Protein AF-A0A7C4VLW8-F1 (afdb_monomer_lite)

Foldseek 3Di:
DFQKAKEFEQVLDPQPCQLQVQQCVLCVVVVDHGFKDWDWDQDPPVRDITIDIQGFRCPDQDSQHHSQDDGSSQVRDPRNRMAIHGLCDCPRPNVVCNVVVQWAAQPQADPDGRYTYHDDDDPVRSVVDDHSVVVGPPVRGDHPPPPD

Sequence (148 aa):
MARFGFVLNLDRCVGCHTCTLACRVWTYDKMEECWNTVLEFNSHEEKRVVWIPYVCTQLREPACGEASKPPPCVRNCPCNARIYGDLDSPTDPAGKLVAEGKAKPLPHETDKPKAYYFGKIPGDVEGQLPKPSEVLPRKYIPLMDVLL

Structure (mmCIF, N/CA/C/O backbone):
data_AF-A0A7C4VLW8-F1
#
_entry.id   AF-A0A7C4VLW8-F1
#
loop_
_atom_site.group_PDB
_atom_site.id
_atom_site.type_symbol
_atom_site.label_atom_id
_atom_site.label_alt_id
_atom_site.label_comp_id
_atom_site.label_asym_id
_atom_site.label_entity_id
_atom_site.label_seq_id
_atom_site.pdbx_PDB_ins_code
_atom_site.Cartn_x
_atom_site.Cartn_y
_atom_site.Cartn_z
_atom_site.occupancy
_atom_site.B_iso_or_equiv
_atom_site.auth_seq_id
_atom_site.auth_comp_id
_atom_site.auth_asym_id
_atom_site.auth_atom_id
_atom_site.pdbx_PDB_model_num
ATOM 1 N N . MET A 1 1 ? 0.357 12.839 -19.484 1.00 68.81 1 MET A N 1
ATOM 2 C CA . MET A 1 1 ? 1.344 11.789 -19.143 1.00 68.81 1 MET A CA 1
ATOM 3 C C . MET A 1 1 ? 0.707 10.880 -18.110 1.00 68.81 1 MET A C 1
ATOM 5 O O . MET A 1 1 ? 0.015 11.413 -17.254 1.00 68.81 1 MET A O 1
ATOM 9 N N . ALA A 1 2 ? 0.912 9.565 -18.210 1.00 88.75 2 ALA A N 1
ATOM 10 C CA . ALA A 1 2 ? 0.373 8.593 -17.256 1.00 88.75 2 ALA A CA 1
ATOM 11 C C . ALA A 1 2 ? 0.864 8.880 -15.827 1.00 88.75 2 ALA A C 1
ATOM 13 O O . ALA A 1 2 ? 2.037 9.220 -15.629 1.00 88.75 2 ALA A O 1
ATOM 14 N N . ARG A 1 3 ? -0.013 8.725 -14.832 1.00 92.69 3 ARG A N 1
ATOM 15 C CA . ARG A 1 3 ? 0.318 8.862 -13.409 1.00 92.69 3 ARG A CA 1
ATOM 16 C C . ARG A 1 3 ? 0.217 7.498 -12.751 1.00 92.69 3 ARG A C 1
ATOM 18 O O . ARG A 1 3 ? -0.771 7.169 -12.104 1.00 92.69 3 ARG A O 1
ATOM 25 N N . PHE A 1 4 ? 1.277 6.711 -12.884 1.00 94.12 4 PHE A N 1
ATOM 26 C CA . PHE A 1 4 ? 1.319 5.424 -12.210 1.00 94.12 4 PHE A CA 1
ATOM 27 C C . PHE A 1 4 ? 1.426 5.569 -10.689 1.00 94.12 4 PHE A C 1
ATOM 29 O O . PHE A 1 4 ? 2.159 6.425 -10.176 1.00 94.12 4 PHE A O 1
ATOM 36 N N . GLY A 1 5 ? 0.702 4.706 -9.983 1.00 95.06 5 GLY A N 1
ATOM 37 C CA . GLY A 1 5 ? 0.704 4.627 -8.531 1.00 95.06 5 GLY A CA 1
ATOM 38 C C . GLY A 1 5 ? -0.083 3.423 -8.025 1.00 95.06 5 GLY A C 1
ATOM 39 O O . GLY A 1 5 ? -0.367 2.486 -8.772 1.00 95.06 5 GLY A O 1
ATOM 40 N N . PHE A 1 6 ? -0.399 3.432 -6.735 1.00 97.12 6 PHE A N 1
ATOM 41 C CA . PHE A 1 6 ? -0.944 2.280 -6.027 1.00 97.12 6 PHE A CA 1
ATOM 42 C C . PHE A 1 6 ? -2.334 2.552 -5.468 1.00 97.12 6 PHE A C 1
ATOM 44 O O . PHE A 1 6 ? -2.612 3.635 -4.959 1.00 97.12 6 PHE A O 1
ATOM 51 N N . VAL A 1 7 ? -3.164 1.512 -5.472 1.00 98.19 7 VAL A N 1
ATOM 52 C CA . VAL A 1 7 ? -4.382 1.420 -4.669 1.00 98.19 7 VAL A CA 1
ATOM 53 C C . VAL A 1 7 ? -4.272 0.183 -3.774 1.00 98.19 7 VAL A C 1
ATOM 55 O O . VAL A 1 7 ? -4.035 -0.928 -4.251 1.00 98.19 7 VAL A O 1
ATOM 58 N N . LEU A 1 8 ? -4.418 0.369 -2.466 1.00 98.12 8 LEU A N 1
ATOM 59 C CA . LEU A 1 8 ? -4.252 -0.665 -1.449 1.00 98.12 8 LEU A CA 1
ATOM 60 C C . LEU A 1 8 ? -5.615 -1.134 -0.936 1.00 98.12 8 LEU A C 1
ATOM 62 O O . LEU A 1 8 ? -6.391 -0.352 -0.400 1.00 98.12 8 LEU A O 1
ATOM 66 N N . ASN A 1 9 ? -5.898 -2.423 -1.076 1.00 97.62 9 ASN A N 1
ATOM 67 C CA . ASN A 1 9 ? -7.067 -3.053 -0.480 1.00 97.62 9 ASN A CA 1
ATOM 68 C C . ASN A 1 9 ? -6.731 -3.488 0.951 1.00 97.62 9 ASN A C 1
ATOM 70 O O . ASN A 1 9 ? -6.102 -4.533 1.156 1.00 97.62 9 ASN A O 1
ATOM 74 N N . LEU A 1 10 ? -7.147 -2.687 1.930 1.00 96.88 10 LEU A N 1
ATOM 75 C CA . LEU A 1 10 ? -6.876 -2.956 3.341 1.00 96.88 10 LEU A CA 1
ATOM 76 C C . LEU A 1 10 ? -7.698 -4.130 3.883 1.00 96.88 10 LEU A C 1
ATOM 78 O O . LEU A 1 10 ? -7.215 -4.835 4.761 1.00 96.88 10 LEU A O 1
ATOM 82 N N . ASP A 1 11 ? -8.861 -4.424 3.297 1.00 94.69 11 ASP A N 1
ATOM 83 C CA . ASP A 1 11 ? -9.688 -5.577 3.689 1.00 94.69 11 ASP A CA 1
ATOM 84 C C . ASP A 1 11 ? -9.039 -6.917 3.296 1.00 94.69 11 ASP A C 1
ATOM 86 O O . ASP A 1 11 ? -9.382 -7.970 3.831 1.00 94.69 11 ASP A O 1
ATOM 90 N N . ARG A 1 12 ? -8.090 -6.894 2.350 1.00 96.38 12 ARG A N 1
ATOM 91 C CA . ARG A 1 12 ? -7.318 -8.072 1.923 1.00 96.38 12 ARG A CA 1
ATOM 92 C C . ARG A 1 12 ? -5.916 -8.133 2.514 1.00 96.38 12 ARG A C 1
ATOM 94 O O . ARG A 1 12 ? -5.257 -9.162 2.379 1.00 96.38 12 ARG A O 1
ATOM 101 N N . CYS A 1 13 ? -5.405 -7.059 3.109 1.00 97.38 13 CYS A N 1
ATOM 102 C CA . CYS A 1 13 ? -4.052 -7.074 3.648 1.00 97.38 13 CYS A CA 1
ATOM 103 C C . CYS A 1 13 ? -4.010 -7.810 4.992 1.00 97.38 13 CYS A C 1
ATOM 105 O O . CYS A 1 13 ? -4.610 -7.375 5.967 1.00 97.38 13 CYS A O 1
ATOM 107 N N . VAL A 1 14 ? -3.248 -8.903 5.048 1.00 96.81 14 VAL A N 1
ATOM 108 C CA . VAL A 1 14 ? -3.087 -9.723 6.265 1.00 96.81 14 VAL A CA 1
ATOM 109 C C . VAL A 1 14 ? -1.728 -9.547 6.946 1.00 96.81 14 VAL A C 1
ATOM 111 O O . VAL A 1 14 ? -1.368 -10.351 7.795 1.00 96.81 14 VAL A O 1
ATOM 114 N N . GLY A 1 15 ? -0.925 -8.564 6.527 1.00 97.44 15 GLY A N 1
ATOM 115 C CA . GLY A 1 15 ? 0.373 -8.318 7.165 1.00 97.44 15 GLY A CA 1
ATOM 116 C C . GLY A 1 15 ? 1.448 -9.372 6.900 1.00 97.44 15 GLY A C 1
ATOM 117 O O . GLY A 1 15 ? 2.396 -9.475 7.654 1.00 97.44 15 GLY A O 1
ATOM 118 N N . CYS A 1 16 ? 1.363 -10.164 5.827 1.00 97.88 16 CYS A N 1
ATOM 119 C CA . CYS A 1 16 ? 2.336 -11.242 5.570 1.00 97.88 16 CYS A CA 1
ATOM 120 C C . CYS A 1 16 ? 3.752 -10.776 5.163 1.00 97.88 16 CYS A C 1
ATOM 122 O O . CYS A 1 16 ? 4.631 -11.607 4.951 1.00 97.88 16 CYS A O 1
ATOM 124 N N . HIS A 1 17 ? 3.973 -9.470 4.969 1.00 98.12 17 HIS A N 1
ATOM 125 C CA . HIS A 1 17 ? 5.247 -8.862 4.552 1.00 98.12 17 HIS A CA 1
ATOM 126 C C . HIS A 1 17 ? 5.886 -9.387 3.245 1.00 98.12 17 HIS A C 1
ATOM 128 O O . HIS A 1 17 ? 6.982 -8.950 2.886 1.00 98.12 17 HIS A O 1
ATOM 134 N N . THR A 1 18 ? 5.209 -10.226 2.449 1.00 98.38 18 THR A N 1
ATOM 135 C CA . THR A 1 18 ? 5.748 -10.735 1.168 1.00 98.38 18 THR A CA 1
ATOM 136 C C . THR A 1 18 ? 6.136 -9.607 0.211 1.00 98.38 18 THR A C 1
ATOM 138 O O . THR A 1 18 ? 7.138 -9.680 -0.491 1.00 98.38 18 THR A O 1
ATOM 141 N N . CYS A 1 19 ? 5.377 -8.517 0.220 1.00 97.56 19 CYS A N 1
ATOM 142 C CA . CYS A 1 19 ? 5.657 -7.313 -0.552 1.00 97.56 19 CYS A CA 1
ATOM 143 C C . CYS A 1 19 ? 6.937 -6.570 -0.127 1.00 97.56 19 CYS A C 1
ATOM 145 O O . CYS A 1 19 ? 7.618 -5.989 -0.977 1.00 97.56 19 CYS A O 1
ATOM 147 N N . THR A 1 20 ? 7.264 -6.582 1.166 1.00 97.06 20 THR A N 1
ATOM 148 C CA . THR A 1 20 ? 8.493 -5.992 1.714 1.00 97.06 20 THR A CA 1
ATOM 149 C C . THR A 1 20 ? 9.685 -6.859 1.326 1.00 97.06 20 THR A C 1
ATOM 151 O O . THR A 1 20 ? 10.665 -6.347 0.790 1.00 97.06 20 THR A O 1
ATOM 154 N N . LEU A 1 21 ? 9.561 -8.183 1.476 1.00 97.25 21 LEU A N 1
ATOM 155 C CA . LEU A 1 21 ? 10.587 -9.134 1.049 1.00 97.25 21 LEU A CA 1
ATOM 156 C C . LEU A 1 21 ? 10.854 -9.046 -0.460 1.00 97.25 21 LEU A C 1
ATOM 158 O O . LEU A 1 21 ? 12.004 -8.922 -0.872 1.00 97.25 21 LEU A O 1
ATOM 162 N N . ALA A 1 22 ? 9.799 -9.037 -1.281 1.00 96.44 22 ALA A N 1
ATOM 163 C CA . ALA A 1 22 ? 9.923 -8.896 -2.728 1.00 96.44 22 ALA A CA 1
ATOM 164 C C . ALA A 1 22 ? 10.659 -7.602 -3.094 1.00 96.44 22 ALA A C 1
ATOM 166 O O . ALA A 1 22 ? 11.558 -7.616 -3.922 1.00 96.44 22 ALA A O 1
ATOM 167 N N . CYS A 1 23 ? 10.342 -6.481 -2.449 1.00 94.81 23 CYS A N 1
ATOM 168 C CA . CYS A 1 23 ? 11.075 -5.245 -2.702 1.00 94.81 23 CYS A CA 1
ATOM 169 C C . CYS A 1 23 ? 12.544 -5.352 -2.301 1.00 94.81 23 CYS A C 1
ATOM 171 O O . CYS A 1 23 ? 13.396 -4.988 -3.102 1.00 94.81 23 CYS A O 1
ATOM 173 N N . ARG A 1 24 ? 12.845 -5.896 -1.118 1.00 94.12 24 ARG A N 1
ATOM 174 C CA . ARG A 1 24 ? 14.226 -6.035 -0.648 1.00 94.12 24 ARG A CA 1
ATOM 175 C C . ARG A 1 24 ? 15.077 -6.899 -1.576 1.00 94.12 24 ARG A C 1
ATOM 177 O O . ARG A 1 24 ? 16.224 -6.549 -1.820 1.00 94.12 24 ARG A O 1
ATOM 184 N N . VAL A 1 25 ? 14.526 -7.991 -2.107 1.00 94.12 25 VAL A N 1
ATOM 185 C CA . VAL A 1 25 ? 15.229 -8.846 -3.081 1.00 94.12 25 VAL A CA 1
ATOM 186 C C . VAL A 1 25 ? 15.580 -8.055 -4.342 1.00 94.12 25 VAL A C 1
ATOM 188 O O . VAL A 1 25 ? 16.711 -8.112 -4.806 1.00 94.12 25 VAL A O 1
ATOM 191 N N . TRP A 1 26 ? 14.646 -7.264 -4.870 1.00 91.81 26 TRP A N 1
ATOM 192 C CA . TRP A 1 26 ? 14.869 -6.493 -6.099 1.00 91.81 26 TRP A CA 1
ATOM 193 C C . TRP A 1 26 ? 15.768 -5.263 -5.917 1.00 91.81 26 TRP A C 1
ATOM 195 O O . TRP A 1 26 ? 16.355 -4.782 -6.890 1.00 91.81 26 TRP A O 1
ATOM 205 N N . THR A 1 27 ? 15.871 -4.734 -4.697 1.00 89.69 27 THR A N 1
ATOM 206 C CA . THR A 1 27 ? 16.767 -3.616 -4.370 1.00 89.69 27 THR A CA 1
ATOM 207 C C . THR A 1 27 ? 18.153 -4.080 -3.913 1.00 89.69 27 THR A C 1
ATOM 209 O O . THR A 1 27 ? 19.078 -3.269 -3.890 1.00 89.69 27 THR A O 1
ATOM 212 N N . TYR A 1 28 ? 18.327 -5.371 -3.603 1.00 90.44 28 TYR A N 1
ATOM 213 C CA . TYR A 1 28 ? 19.564 -5.928 -3.049 1.00 90.44 28 TYR A CA 1
ATOM 214 C C . TYR A 1 28 ? 20.784 -5.693 -3.946 1.00 90.44 28 TYR A C 1
ATOM 216 O O . TYR A 1 28 ? 21.764 -5.106 -3.492 1.00 90.44 28 TYR A O 1
ATOM 224 N N . ASP A 1 29 ? 20.700 -6.062 -5.228 1.00 87.19 29 ASP A N 1
ATOM 225 C CA . ASP A 1 29 ? 21.824 -5.951 -6.175 1.00 87.19 29 ASP A CA 1
ATOM 226 C C . ASP A 1 29 ? 22.255 -4.501 -6.426 1.00 87.19 29 ASP A C 1
ATOM 228 O O . ASP A 1 29 ? 23.388 -4.234 -6.818 1.00 87.19 29 ASP A O 1
ATOM 232 N N . LYS A 1 30 ? 21.352 -3.546 -6.182 1.00 85.50 30 LYS A N 1
ATOM 233 C CA . LYS A 1 30 ? 21.626 -2.109 -6.303 1.00 85.50 30 LYS A CA 1
ATOM 234 C C . LYS A 1 30 ? 22.124 -1.489 -4.994 1.00 85.50 30 LYS A C 1
ATOM 236 O O . LYS A 1 30 ? 22.286 -0.276 -4.927 1.00 85.50 30 LYS A O 1
ATOM 241 N N . MET A 1 31 ? 22.350 -2.307 -3.960 1.00 86.38 31 MET A N 1
ATOM 242 C CA . MET A 1 31 ? 22.722 -1.883 -2.604 1.00 86.38 31 MET A CA 1
ATOM 243 C C . MET A 1 31 ? 21.755 -0.846 -2.028 1.00 86.38 31 MET A C 1
ATOM 245 O O . MET A 1 31 ? 22.134 0.092 -1.328 1.00 86.38 31 MET A O 1
ATOM 249 N N . GLU A 1 32 ? 20.478 -1.024 -2.340 1.00 86.94 32 GLU A N 1
ATOM 250 C CA . GLU A 1 32 ? 19.430 -0.087 -1.997 1.00 86.94 32 GLU A CA 1
ATOM 251 C C . GLU A 1 32 ? 18.567 -0.595 -0.837 1.00 86.94 32 GLU A C 1
ATOM 253 O O . GLU A 1 32 ? 18.276 -1.789 -0.699 1.00 86.94 32 GLU A O 1
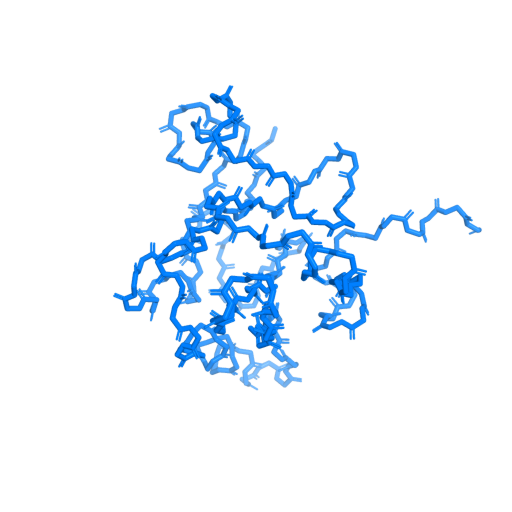ATOM 258 N N . GLU A 1 33 ? 18.120 0.337 0.003 1.00 87.81 33 GLU A N 1
ATOM 259 C CA . GLU A 1 33 ? 17.153 0.067 1.069 1.00 87.81 33 GLU A CA 1
ATOM 260 C C . GLU A 1 33 ? 15.807 -0.444 0.520 1.00 87.81 33 GLU A C 1
ATOM 262 O O . GLU A 1 33 ? 15.535 -0.376 -0.675 1.00 87.81 33 GLU A O 1
ATOM 267 N N . CYS A 1 34 ? 14.946 -0.989 1.384 1.00 90.44 34 CYS A N 1
ATOM 268 C CA . CYS A 1 34 ? 13.610 -1.423 0.970 1.00 90.44 34 CYS A CA 1
ATOM 269 C C . CYS A 1 34 ? 12.690 -0.205 0.805 1.00 90.44 34 CYS A C 1
ATOM 271 O O . CYS A 1 34 ? 12.623 0.648 1.683 1.00 90.44 34 CYS A O 1
ATOM 273 N N . TRP A 1 35 ? 11.950 -0.127 -0.299 1.00 91.94 35 TRP A N 1
ATOM 274 C CA . TRP A 1 35 ? 11.150 1.057 -0.645 1.00 91.94 35 TRP A CA 1
ATOM 275 C C . TRP A 1 35 ? 9.669 0.940 -0.284 1.00 91.94 35 TRP A C 1
ATOM 277 O O . TRP A 1 35 ? 8.841 1.713 -0.757 1.00 91.94 35 TRP A O 1
ATOM 287 N N . ASN A 1 36 ? 9.298 -0.076 0.484 1.00 94.44 36 ASN A N 1
ATOM 288 C CA . ASN A 1 36 ? 7.951 -0.221 1.012 1.00 94.44 36 ASN A CA 1
ATOM 289 C C . ASN A 1 36 ? 8.005 -0.940 2.357 1.00 94.44 36 ASN A C 1
ATOM 291 O O . ASN A 1 36 ? 8.932 -1.710 2.615 1.00 94.44 36 ASN A O 1
ATOM 295 N N . THR A 1 37 ? 6.989 -0.734 3.179 1.00 96.50 37 THR A N 1
ATOM 296 C CA . THR A 1 37 ? 6.847 -1.411 4.466 1.00 96.50 37 THR A CA 1
ATOM 297 C C . THR A 1 37 ? 5.382 -1.760 4.718 1.00 96.50 37 THR A C 1
ATOM 299 O O . THR A 1 37 ? 4.493 -1.353 3.966 1.00 96.50 37 THR A O 1
ATOM 302 N N . VAL A 1 38 ? 5.126 -2.567 5.739 1.00 98.06 38 VAL A N 1
ATOM 303 C CA . VAL A 1 38 ? 3.785 -2.816 6.269 1.00 98.06 38 VAL A CA 1
ATOM 304 C C . VAL A 1 38 ? 3.866 -2.564 7.761 1.00 98.06 38 VAL A C 1
ATOM 306 O O . VAL A 1 38 ? 4.738 -3.117 8.423 1.00 98.06 38 VAL A O 1
ATOM 309 N N . LEU A 1 39 ? 3.000 -1.694 8.262 1.00 97.75 39 LEU A N 1
ATOM 310 C CA . LEU A 1 39 ? 2.936 -1.358 9.675 1.00 97.75 39 LEU A CA 1
ATOM 311 C C . LEU A 1 39 ? 1.786 -2.113 10.332 1.00 97.75 39 LEU A C 1
ATOM 313 O O . LEU A 1 39 ? 0.720 -2.276 9.733 1.00 97.75 39 LEU A O 1
ATOM 317 N N . GLU A 1 40 ? 2.030 -2.563 11.555 1.00 97.56 40 GLU A N 1
ATOM 318 C CA . GLU A 1 40 ? 1.049 -3.207 12.416 1.00 97.56 40 GLU A CA 1
ATOM 319 C C . GLU A 1 40 ? 0.468 -2.180 13.382 1.00 97.56 40 GLU A C 1
ATOM 321 O O . GLU A 1 40 ? 1.214 -1.473 14.059 1.00 97.56 40 GLU A O 1
ATOM 326 N N . PHE A 1 41 ? -0.855 -2.131 13.477 1.00 97.12 41 PHE A N 1
ATOM 327 C CA . PHE A 1 41 ? -1.555 -1.334 14.473 1.00 97.12 41 PHE A CA 1
ATOM 328 C C . PHE A 1 41 ? -2.595 -2.187 15.181 1.00 97.12 41 PHE A C 1
ATOM 330 O O . PHE A 1 41 ? -3.268 -3.012 14.564 1.00 97.12 41 PHE A O 1
ATOM 337 N N . ASN A 1 42 ? -2.767 -1.953 16.476 1.00 96.56 42 ASN A N 1
ATOM 338 C CA . ASN A 1 42 ? -3.835 -2.562 17.252 1.00 96.56 42 ASN A CA 1
ATOM 339 C C . ASN A 1 42 ? -4.970 -1.548 17.379 1.00 96.56 42 ASN A C 1
ATOM 341 O O . ASN A 1 42 ? -4.786 -0.503 17.995 1.00 96.56 42 ASN A O 1
ATOM 345 N N . SER A 1 43 ? -6.132 -1.852 16.797 1.00 96.31 43 SER A N 1
ATOM 346 C CA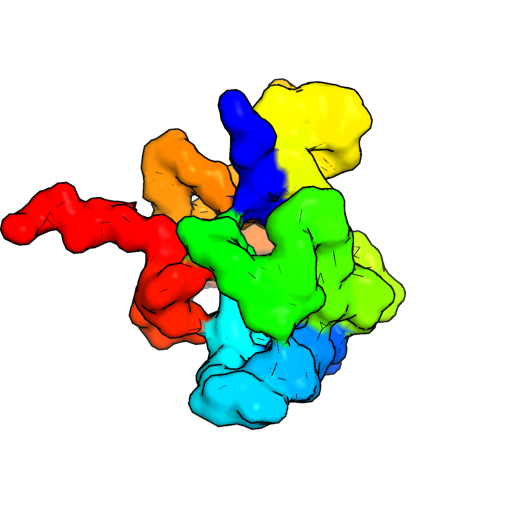 . SER A 1 43 ? -7.336 -1.055 17.033 1.00 96.31 43 SER A CA 1
ATOM 347 C C . SER A 1 43 ? -8.010 -1.545 18.306 1.00 96.31 43 SER A C 1
ATOM 349 O O . SER A 1 43 ? -8.452 -2.695 18.399 1.00 96.31 43 SER A O 1
ATOM 351 N N . HIS A 1 44 ? -8.088 -0.659 19.289 1.00 95.06 44 HIS A N 1
ATOM 352 C CA . HIS A 1 44 ? -8.831 -0.862 20.521 1.00 95.06 44 HIS A CA 1
ATOM 353 C C . HIS A 1 44 ? -10.338 -0.782 20.273 1.00 95.06 44 HIS A C 1
ATOM 355 O O . HIS A 1 44 ? -11.087 -1.566 20.857 1.00 95.06 44 HIS A O 1
ATOM 361 N N . GLU A 1 45 ? -10.777 0.111 19.382 1.00 94.88 45 GLU A N 1
ATOM 362 C CA . GLU A 1 45 ? -12.191 0.248 19.013 1.00 94.88 45 GLU A CA 1
ATOM 363 C C . GLU A 1 45 ? -12.730 -1.016 18.334 1.00 94.88 45 GLU A C 1
ATOM 365 O O . GLU A 1 45 ? -13.807 -1.505 18.679 1.00 94.88 45 GLU A O 1
ATOM 370 N N . GLU A 1 46 ? -11.968 -1.585 17.398 1.00 94.44 46 GLU A N 1
ATOM 371 C CA . GLU A 1 46 ? -12.387 -2.764 16.632 1.00 94.44 46 GLU A CA 1
ATOM 372 C C . GLU A 1 46 ? -11.868 -4.091 17.190 1.00 94.44 46 GLU A C 1
ATOM 374 O O . GLU A 1 46 ? -12.226 -5.150 16.676 1.00 94.44 46 GLU A O 1
ATOM 379 N N . LYS A 1 47 ? -11.043 -4.053 18.244 1.00 96.06 47 LYS A N 1
ATOM 380 C CA . LYS A 1 47 ? -10.450 -5.229 18.904 1.00 96.06 47 LYS A CA 1
ATOM 381 C C . LYS A 1 47 ? -9.751 -6.174 17.923 1.00 96.06 47 LYS A C 1
ATOM 383 O O . LYS A 1 47 ? -9.877 -7.396 18.018 1.00 96.06 47 LYS A O 1
ATOM 388 N N . ARG A 1 48 ? -9.022 -5.605 16.964 1.00 94.25 48 ARG A N 1
ATOM 389 C CA . ARG A 1 48 ? -8.290 -6.360 15.943 1.00 94.25 48 ARG A CA 1
ATOM 390 C C . ARG A 1 48 ? -6.995 -5.670 15.553 1.00 94.25 48 ARG A C 1
ATOM 392 O O . ARG A 1 48 ? -6.851 -4.455 15.689 1.00 94.25 48 ARG A O 1
ATOM 399 N N . VAL A 1 49 ? -6.101 -6.460 14.975 1.00 94.81 49 VAL A N 1
ATOM 400 C CA . VAL A 1 49 ? -4.918 -5.951 14.288 1.00 94.81 49 VAL A CA 1
ATOM 401 C C . VAL A 1 49 ? -5.318 -5.395 12.919 1.00 94.81 49 VAL A C 1
ATOM 403 O O . VAL A 1 49 ? -6.189 -5.933 12.225 1.00 94.81 49 VAL A O 1
ATOM 406 N N . VAL A 1 50 ? -4.677 -4.300 12.535 1.00 95.69 50 VAL A N 1
ATOM 407 C CA . VAL A 1 50 ? -4.808 -3.633 11.244 1.00 95.69 50 VAL A CA 1
ATOM 408 C C . VAL A 1 50 ? -3.422 -3.536 10.629 1.00 95.69 50 VAL A C 1
ATOM 410 O O . VAL A 1 50 ? -2.464 -3.144 11.292 1.00 95.69 50 VAL A O 1
ATOM 413 N N . TRP A 1 51 ? -3.326 -3.865 9.347 1.00 97.19 51 TRP A N 1
ATOM 414 C CA . TRP A 1 51 ? -2.078 -3.814 8.599 1.00 97.19 51 TRP A CA 1
ATOM 415 C C . TRP A 1 51 ? -2.152 -2.693 7.579 1.00 97.19 51 TRP A C 1
ATOM 417 O O . TRP A 1 51 ? -3.030 -2.705 6.716 1.00 97.19 51 TRP A O 1
ATOM 427 N N . ILE A 1 52 ? -1.227 -1.740 7.662 1.00 97.25 52 ILE A N 1
ATOM 428 C CA . ILE A 1 52 ? -1.198 -0.574 6.777 1.00 97.25 52 ILE A CA 1
ATOM 429 C C . ILE A 1 52 ? 0.058 -0.644 5.909 1.00 97.25 52 ILE A C 1
ATOM 431 O O . ILE A 1 52 ? 1.169 -0.402 6.392 1.00 97.25 52 ILE A O 1
ATOM 435 N N . PRO A 1 53 ? -0.072 -1.013 4.623 1.00 96.88 53 PRO A N 1
ATOM 436 C CA . PRO A 1 53 ? 1.044 -0.983 3.695 1.00 96.88 53 PRO A CA 1
ATOM 437 C C . PRO A 1 53 ? 1.401 0.457 3.325 1.00 96.88 53 PRO A C 1
ATOM 439 O O . PRO A 1 53 ? 0.551 1.215 2.875 1.00 96.88 53 PRO A O 1
ATOM 442 N N . TYR A 1 54 ? 2.680 0.792 3.414 1.00 96.06 54 TYR A N 1
ATOM 443 C CA . TYR A 1 54 ? 3.251 2.017 2.862 1.00 96.06 54 TYR A CA 1
ATOM 444 C C . TYR A 1 54 ? 4.067 1.647 1.630 1.00 96.06 54 TYR A C 1
ATOM 446 O O . TYR A 1 54 ? 4.858 0.702 1.671 1.00 96.06 54 TYR A O 1
ATOM 454 N N . VAL A 1 55 ? 3.871 2.357 0.520 1.00 94.62 55 VAL A N 1
ATOM 455 C CA . VAL A 1 55 ? 4.428 2.002 -0.792 1.00 94.62 55 VAL A CA 1
ATOM 456 C C . VAL A 1 55 ? 5.248 3.132 -1.394 1.00 94.62 55 VAL A C 1
ATOM 458 O O . VAL A 1 55 ? 4.921 4.303 -1.235 1.00 94.62 55 VAL A O 1
ATOM 461 N N . CYS A 1 56 ? 6.300 2.779 -2.135 1.00 91.44 56 CYS A N 1
ATOM 462 C CA . CYS A 1 56 ? 6.954 3.737 -3.015 1.00 91.44 56 CYS A CA 1
ATOM 463 C C . CYS A 1 56 ? 5.961 4.254 -4.059 1.00 91.44 56 CYS A C 1
ATOM 465 O O . CYS A 1 56 ? 5.070 3.538 -4.496 1.00 91.44 56 CYS A O 1
ATOM 467 N N . THR A 1 57 ? 6.148 5.484 -4.517 1.00 88.31 57 THR A N 1
ATOM 468 C CA . THR A 1 57 ? 5.275 6.129 -5.518 1.00 88.31 57 THR A CA 1
ATOM 469 C C . THR A 1 57 ? 5.936 6.237 -6.896 1.00 88.31 57 THR A C 1
ATOM 471 O O . THR A 1 57 ? 5.501 7.004 -7.757 1.00 88.31 57 THR A O 1
ATOM 474 N N . GLN A 1 58 ? 7.014 5.469 -7.095 1.00 83.50 58 GLN A N 1
ATOM 475 C CA . GLN A 1 58 ? 7.764 5.358 -8.351 1.00 83.50 58 GLN A CA 1
ATOM 476 C C . GLN A 1 58 ? 8.081 6.721 -8.999 1.00 83.50 58 GLN A C 1
ATOM 478 O O . GLN A 1 58 ? 7.882 6.929 -10.191 1.00 83.50 58 GLN A O 1
ATOM 483 N N . LEU A 1 59 ? 8.546 7.691 -8.201 1.00 79.88 59 LEU A N 1
ATOM 484 C CA . LEU A 1 59 ? 8.874 9.042 -8.688 1.00 79.88 59 LEU A CA 1
ATOM 485 C C . LEU A 1 59 ? 10.059 9.104 -9.660 1.00 79.88 59 LEU A C 1
ATOM 487 O O . LEU A 1 59 ? 10.268 10.130 -10.301 1.00 79.88 59 LEU A O 1
ATOM 491 N N . ARG A 1 60 ? 10.841 8.033 -9.756 1.00 76.75 60 ARG A N 1
ATOM 492 C CA . ARG A 1 60 ? 11.976 7.882 -10.670 1.00 76.75 60 ARG A CA 1
ATOM 493 C C . ARG A 1 60 ? 11.883 6.528 -11.350 1.00 76.75 60 ARG A C 1
ATOM 495 O O . ARG A 1 60 ? 10.991 5.747 -11.020 1.00 76.75 60 ARG A O 1
ATOM 502 N N . GLU A 1 61 ? 12.828 6.251 -12.242 1.00 75.62 61 GLU A N 1
ATOM 503 C CA . GLU A 1 61 ? 13.003 4.916 -12.802 1.00 75.62 61 GLU A CA 1
ATOM 504 C C . GLU A 1 61 ? 13.074 3.882 -11.661 1.00 75.62 61 GLU A C 1
ATOM 506 O O . GLU A 1 61 ? 13.977 3.946 -10.815 1.00 75.62 61 GLU A O 1
ATOM 511 N N . PRO A 1 62 ? 12.076 2.990 -11.550 1.00 78.62 62 PRO A N 1
ATOM 512 C CA . PRO A 1 62 ? 12.040 2.030 -10.465 1.00 78.62 62 PRO A CA 1
ATOM 513 C C . PRO A 1 62 ? 13.224 1.067 -10.571 1.00 78.62 62 PRO A C 1
ATOM 515 O O . PRO A 1 62 ? 13.468 0.468 -11.612 1.00 78.62 62 PRO A O 1
ATOM 518 N N . ALA A 1 63 ? 13.891 0.775 -9.453 1.00 77.38 63 ALA A N 1
ATOM 519 C CA . ALA A 1 63 ? 14.904 -0.285 -9.404 1.00 77.38 63 ALA A CA 1
ATOM 520 C C . ALA A 1 63 ? 14.320 -1.642 -9.791 1.00 77.38 63 ALA A C 1
ATOM 522 O O . ALA A 1 63 ? 15.053 -2.543 -10.187 1.00 77.38 63 ALA A O 1
ATOM 523 N N . CYS A 1 64 ? 13.014 -1.812 -9.627 1.00 87.31 64 CYS A N 1
ATOM 524 C CA . CYS A 1 64 ? 12.326 -3.053 -9.918 1.00 87.31 64 CYS A CA 1
ATOM 525 C C . CYS A 1 64 ? 11.812 -3.167 -11.365 1.00 87.31 64 CYS A C 1
ATOM 527 O O . CYS A 1 64 ? 11.160 -4.165 -11.674 1.00 87.31 64 CYS A O 1
ATOM 529 N N . GLY A 1 65 ? 12.112 -2.197 -12.240 1.00 86.38 65 GLY A N 1
ATOM 530 C CA . GLY A 1 65 ? 11.788 -2.236 -13.668 1.00 86.38 65 GLY A CA 1
ATOM 531 C C . GLY A 1 65 ? 11.088 -0.972 -14.165 1.00 86.38 65 GLY A C 1
ATOM 532 O O . GLY A 1 65 ? 11.201 0.089 -13.570 1.00 86.38 65 GLY A O 1
ATOM 533 N N . GLU A 1 66 ? 10.347 -1.091 -15.264 1.00 88.44 66 GLU A N 1
ATOM 534 C CA . GLU A 1 66 ? 9.602 0.020 -15.870 1.00 88.44 66 GLU A CA 1
ATOM 535 C C . GLU A 1 66 ? 8.365 0.414 -15.050 1.00 88.44 66 GLU A C 1
ATOM 537 O O . GLU A 1 66 ? 7.626 -0.449 -14.571 1.00 88.44 66 GLU A O 1
ATOM 542 N N . ALA A 1 67 ? 8.073 1.717 -14.981 1.00 87.06 67 ALA A N 1
ATOM 543 C CA . ALA A 1 67 ? 6.932 2.227 -14.221 1.00 87.06 67 ALA A CA 1
ATOM 544 C C . ALA A 1 67 ? 5.568 1.756 -14.750 1.00 87.06 67 ALA A C 1
ATOM 546 O O . ALA A 1 67 ? 4.604 1.717 -14.000 1.00 87.06 67 ALA A O 1
ATOM 547 N N . SER A 1 68 ? 5.453 1.372 -16.018 1.00 89.75 68 SER A N 1
ATOM 548 C CA . SER A 1 68 ? 4.201 0.874 -16.600 1.00 89.75 68 SER A CA 1
ATOM 549 C C . SER A 1 68 ? 3.907 -0.596 -16.285 1.00 89.75 68 SER A C 1
ATOM 551 O O . SER A 1 68 ? 2.845 -1.098 -16.652 1.00 89.75 68 SER A O 1
ATOM 553 N N . LYS A 1 69 ? 4.826 -1.310 -15.621 1.00 92.12 69 LYS A N 1
ATOM 554 C CA . LYS A 1 69 ? 4.682 -2.738 -15.314 1.00 92.12 69 LYS A CA 1
ATOM 555 C C . LYS A 1 69 ? 4.356 -2.949 -13.834 1.00 92.12 69 LYS A C 1
ATOM 557 O O . LYS A 1 69 ? 4.910 -2.256 -12.982 1.00 92.12 69 LYS A O 1
ATOM 562 N N . PRO A 1 70 ? 3.515 -3.944 -13.490 1.00 94.00 70 PRO A N 1
ATOM 563 C CA . PRO A 1 70 ? 3.263 -4.292 -12.099 1.00 94.00 70 PRO A CA 1
ATOM 564 C C . PRO A 1 70 ? 4.568 -4.616 -11.344 1.00 94.00 70 PRO A C 1
ATOM 566 O O . PRO A 1 70 ? 5.281 -5.565 -11.710 1.00 94.00 70 PRO A O 1
ATOM 569 N N . PRO A 1 71 ? 4.898 -3.869 -10.275 1.00 95.00 71 PRO A N 1
ATOM 570 C CA . PRO A 1 71 ? 6.129 -4.075 -9.528 1.00 95.00 71 PRO A CA 1
ATOM 571 C C . PRO A 1 71 ? 6.090 -5.406 -8.757 1.00 95.00 71 PRO A C 1
ATOM 573 O O . PRO A 1 71 ? 5.013 -5.955 -8.501 1.00 95.00 71 PRO A O 1
ATOM 576 N N . PRO A 1 72 ? 7.247 -5.935 -8.325 1.00 95.19 72 PRO A N 1
ATOM 577 C CA . PRO A 1 72 ? 7.330 -7.192 -7.577 1.00 95.19 72 PRO A CA 1
ATOM 578 C C . PRO A 1 72 ? 6.435 -7.219 -6.336 1.00 95.19 72 PRO A C 1
ATOM 580 O O . PRO A 1 72 ? 5.784 -8.218 -6.055 1.00 95.19 72 PRO A O 1
ATOM 583 N N . CYS A 1 73 ? 6.327 -6.097 -5.618 1.00 96.38 73 CYS A N 1
ATOM 584 C CA . CYS A 1 73 ? 5.487 -6.021 -4.426 1.00 96.38 73 CYS A CA 1
ATOM 585 C C . CYS A 1 73 ? 3.987 -6.224 -4.721 1.00 96.38 73 CYS A C 1
ATOM 587 O O . CYS A 1 73 ? 3.259 -6.640 -3.824 1.00 96.38 73 CYS A O 1
ATOM 589 N N . VAL A 1 74 ? 3.540 -5.978 -5.959 1.00 97.25 74 VAL A N 1
ATOM 590 C CA . VAL A 1 74 ? 2.184 -6.279 -6.449 1.00 97.25 74 VAL A CA 1
ATOM 591 C C . VAL A 1 74 ? 2.104 -7.721 -6.941 1.00 97.25 74 VAL A C 1
ATOM 593 O O . VAL A 1 74 ? 1.262 -8.473 -6.461 1.00 97.25 74 VAL A O 1
ATOM 596 N N . ARG A 1 75 ? 3.020 -8.135 -7.828 1.00 96.50 75 ARG A N 1
ATOM 597 C CA . ARG A 1 75 ? 3.025 -9.482 -8.438 1.00 96.50 75 ARG A CA 1
ATOM 598 C C . ARG A 1 75 ? 3.152 -10.617 -7.422 1.00 96.50 75 ARG A C 1
ATOM 600 O O . ARG A 1 75 ? 2.665 -11.712 -7.672 1.00 96.50 75 ARG A O 1
ATOM 607 N N . ASN A 1 76 ? 3.812 -10.363 -6.295 1.00 97.25 76 ASN A N 1
ATOM 608 C CA . ASN A 1 76 ? 4.052 -11.353 -5.251 1.00 97.25 76 ASN A CA 1
ATOM 609 C C . ASN A 1 76 ? 3.099 -11.221 -4.053 1.00 97.25 76 ASN A C 1
ATOM 611 O O . ASN A 1 76 ? 3.307 -11.902 -3.057 1.00 97.25 76 ASN A O 1
ATOM 615 N N . CYS A 1 77 ? 2.082 -10.352 -4.095 1.00 98.06 77 CYS A N 1
ATOM 616 C CA . CYS A 1 77 ? 1.126 -10.245 -2.995 1.00 98.06 77 CYS A CA 1
ATOM 617 C C . CYS A 1 77 ? 0.157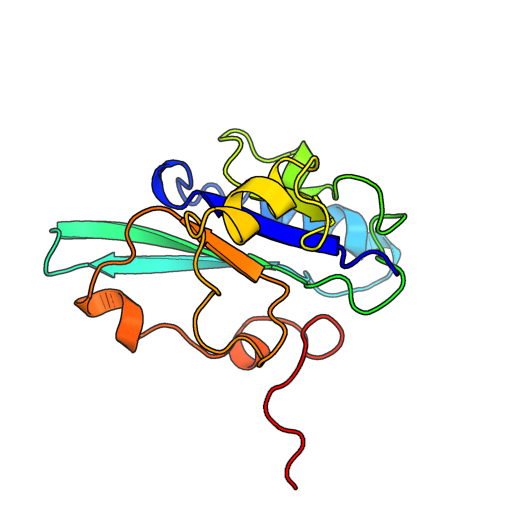 -11.444 -3.013 1.00 98.06 77 CYS A C 1
ATOM 619 O O . CYS A 1 77 ? -0.715 -11.483 -3.882 1.00 98.06 77 CYS A O 1
ATOM 621 N N . PRO A 1 78 ? 0.221 -12.385 -2.048 1.00 98.00 78 PRO A N 1
ATOM 622 C CA . PRO A 1 78 ? -0.636 -13.577 -2.074 1.00 98.00 78 PRO A CA 1
ATOM 623 C C . PRO A 1 78 ? -2.124 -13.236 -1.906 1.00 98.00 78 PRO A C 1
ATOM 625 O O . PRO A 1 78 ? -2.996 -13.979 -2.342 1.00 98.00 78 PRO A O 1
ATOM 628 N N . CYS A 1 79 ? -2.420 -12.088 -1.297 1.00 97.38 79 CYS A N 1
ATOM 629 C CA . CYS A 1 79 ? -3.781 -11.636 -1.033 1.00 97.38 79 CYS A CA 1
ATOM 630 C C . CYS A 1 79 ? -4.352 -10.750 -2.148 1.00 97.38 79 CYS A C 1
ATOM 632 O O . CYS A 1 79 ? -5.495 -10.312 -2.039 1.00 97.38 79 CYS A O 1
ATOM 634 N N . ASN A 1 80 ? -3.572 -10.421 -3.188 1.00 96.94 80 ASN A N 1
ATOM 635 C CA . ASN A 1 80 ? -3.944 -9.411 -4.188 1.00 96.94 80 ASN A CA 1
ATOM 636 C C . ASN A 1 80 ? -4.407 -8.087 -3.541 1.00 96.94 80 ASN A C 1
ATOM 638 O O . ASN A 1 80 ? -5.384 -7.471 -3.968 1.00 96.94 80 ASN A O 1
ATOM 642 N N . ALA A 1 81 ? -3.731 -7.682 -2.460 1.00 97.81 81 ALA A N 1
ATOM 643 C CA . ALA A 1 81 ? -4.057 -6.484 -1.686 1.00 97.81 81 ALA A CA 1
ATOM 644 C C . ALA A 1 81 ? -3.473 -5.199 -2.295 1.00 97.81 81 ALA A C 1
ATOM 646 O O . ALA A 1 81 ? -3.809 -4.101 -1.869 1.00 97.81 81 ALA A O 1
ATOM 647 N N . ARG A 1 82 ? -2.576 -5.317 -3.278 1.00 97.31 82 ARG A N 1
ATOM 648 C CA . ARG A 1 82 ? -1.936 -4.180 -3.942 1.00 97.31 82 ARG A CA 1
ATOM 649 C C . ARG A 1 82 ? -2.368 -4.147 -5.395 1.00 97.31 82 ARG A C 1
ATOM 651 O O . ARG A 1 82 ? -2.174 -5.121 -6.113 1.00 97.31 82 ARG A O 1
ATOM 658 N N . ILE A 1 83 ? -2.925 -3.023 -5.813 1.00 97.56 83 ILE A N 1
ATOM 659 C CA . ILE A 1 83 ? -3.311 -2.740 -7.190 1.00 97.56 83 ILE A CA 1
ATOM 660 C C . ILE A 1 83 ? -2.388 -1.628 -7.672 1.00 97.56 83 ILE A C 1
ATOM 662 O O . ILE A 1 83 ? -2.092 -0.695 -6.926 1.00 97.56 83 ILE A O 1
ATOM 666 N N . TYR A 1 84 ? -1.894 -1.754 -8.895 1.00 97.38 84 TYR A N 1
ATOM 667 C CA . TYR A 1 84 ? -0.951 -0.818 -9.481 1.00 97.38 84 TYR A CA 1
ATOM 668 C C . TYR A 1 84 ? -1.349 -0.536 -10.919 1.00 97.38 84 TYR A C 1
ATOM 670 O O . TYR A 1 84 ? -1.671 -1.475 -11.646 1.00 97.38 84 TYR A O 1
ATOM 678 N N . GLY A 1 85 ? -1.315 0.732 -11.308 1.00 95.88 85 GLY A N 1
ATOM 679 C CA . GLY A 1 85 ? -1.745 1.153 -12.634 1.00 95.88 85 GLY A CA 1
ATOM 680 C C . GLY A 1 85 ? -1.761 2.666 -12.789 1.00 95.88 85 GLY A C 1
ATOM 681 O O . GLY A 1 85 ? -1.313 3.394 -11.897 1.00 95.88 85 GLY A O 1
ATOM 682 N N . ASP A 1 86 ? -2.230 3.129 -13.945 1.00 96.00 86 ASP A N 1
ATOM 683 C CA . ASP A 1 86 ? -2.365 4.554 -14.244 1.00 96.00 86 ASP A CA 1
ATOM 684 C C . ASP A 1 86 ? -3.579 5.138 -13.511 1.00 96.00 86 ASP A C 1
ATOM 686 O O . ASP A 1 86 ? -4.730 4.879 -13.857 1.00 96.00 86 ASP A O 1
ATOM 690 N N . LEU A 1 87 ? -3.313 5.946 -12.485 1.00 96.75 87 LEU A N 1
ATOM 691 C CA . LEU A 1 87 ? -4.328 6.548 -11.625 1.00 96.75 87 LEU A CA 1
ATOM 692 C C . LEU A 1 87 ? -5.134 7.651 -12.325 1.00 96.75 87 LEU A C 1
ATOM 694 O O . LEU A 1 87 ? -6.169 8.054 -11.796 1.00 96.75 87 LEU A O 1
ATOM 698 N N . ASP A 1 88 ? -4.669 8.143 -13.479 1.00 96.25 88 ASP A N 1
ATOM 699 C CA . ASP A 1 88 ? -5.391 9.110 -14.317 1.00 96.25 88 ASP A CA 1
ATOM 700 C C . ASP A 1 88 ? -6.211 8.420 -15.430 1.00 96.25 88 ASP A C 1
ATOM 702 O O . ASP A 1 88 ? -6.946 9.088 -16.159 1.00 96.25 88 ASP A O 1
ATOM 706 N N . SER A 1 89 ? -6.127 7.089 -15.561 1.00 97.00 89 SER A N 1
ATOM 707 C CA . SER A 1 89 ? -6.862 6.319 -16.569 1.00 97.00 89 SER A CA 1
ATOM 708 C C . SER A 1 89 ? -8.103 5.634 -15.974 1.00 97.00 89 SER A C 1
ATOM 710 O O . SER A 1 89 ? -7.971 4.670 -15.220 1.00 97.00 89 SER A O 1
ATOM 712 N N . PRO A 1 90 ? -9.338 6.033 -16.338 1.00 95.25 90 PRO A N 1
ATOM 713 C CA . PRO A 1 90 ? -10.555 5.412 -15.802 1.00 95.25 90 PRO A CA 1
ATOM 714 C C . PRO A 1 90 ? -10.800 3.982 -16.319 1.00 95.25 90 PRO A C 1
ATOM 716 O O . PRO A 1 90 ? -11.688 3.290 -15.821 1.00 95.25 90 PRO A O 1
ATOM 719 N N . THR A 1 91 ? -10.046 3.534 -17.328 1.00 96.25 91 THR A N 1
ATOM 720 C CA . THR A 1 91 ? -10.094 2.157 -17.844 1.00 96.25 91 THR A CA 1
ATOM 721 C C . THR A 1 91 ? -9.057 1.245 -17.190 1.00 96.25 91 THR A C 1
ATOM 723 O O . THR A 1 91 ? -9.191 0.024 -17.273 1.00 96.25 91 THR A O 1
ATOM 726 N N . ASP A 1 92 ? -8.055 1.809 -16.509 1.00 97.50 92 ASP A N 1
ATOM 727 C CA . ASP A 1 92 ? -7.125 1.057 -15.670 1.00 97.50 92 ASP A CA 1
ATOM 728 C C . ASP A 1 92 ? -7.827 0.654 -14.356 1.00 97.50 92 ASP A C 1
ATOM 730 O O . ASP A 1 92 ? -8.523 1.483 -13.764 1.00 97.50 92 ASP A O 1
ATOM 734 N N . PRO A 1 93 ? -7.680 -0.586 -13.851 1.00 96.94 93 PRO A N 1
ATOM 735 C CA . PRO A 1 93 ? -8.297 -0.999 -12.590 1.00 96.94 93 PRO A CA 1
ATOM 736 C C . PR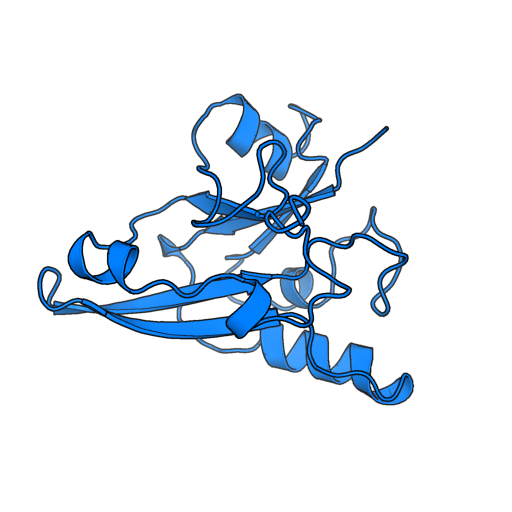O A 1 93 ? -7.982 -0.084 -11.395 1.00 96.94 93 PRO A C 1
ATOM 738 O O . PRO A 1 93 ? -8.856 0.132 -10.554 1.00 96.94 93 PRO A O 1
ATOM 741 N N . ALA A 1 94 ? -6.763 0.458 -11.310 1.00 97.44 94 ALA A N 1
ATOM 742 C CA . ALA A 1 94 ? -6.376 1.402 -10.266 1.00 97.44 94 ALA A CA 1
ATOM 743 C C . ALA A 1 94 ? -7.061 2.761 -10.472 1.00 97.44 94 ALA A C 1
ATOM 745 O O . ALA A 1 94 ? -7.708 3.274 -9.556 1.00 97.44 94 ALA A O 1
ATOM 746 N N . GLY A 1 95 ? -6.965 3.320 -11.681 1.00 97.94 95 GLY A N 1
ATOM 747 C CA . GLY A 1 95 ? -7.554 4.619 -12.004 1.00 97.94 95 GLY A CA 1
ATOM 748 C C . GLY A 1 95 ? -9.080 4.618 -11.937 1.00 97.94 95 GLY A C 1
ATOM 749 O O . GLY A 1 95 ? -9.663 5.586 -11.460 1.00 97.94 95 GLY A O 1
ATOM 750 N N . LYS A 1 96 ? -9.741 3.503 -12.264 1.00 98.19 96 LYS A N 1
ATOM 751 C CA . LYS A 1 96 ? -11.186 3.322 -12.067 1.00 98.19 96 LYS A CA 1
ATOM 752 C C . LYS A 1 96 ? -11.597 3.473 -10.600 1.00 98.19 96 LYS A C 1
ATOM 754 O O . LYS A 1 96 ? -12.570 4.163 -10.311 1.00 98.19 96 LYS A O 1
ATOM 759 N N . LEU A 1 97 ? -10.859 2.867 -9.663 1.00 98.06 97 LEU A N 1
ATOM 760 C CA . LEU A 1 97 ? -11.156 2.976 -8.226 1.00 98.06 97 LEU A CA 1
ATOM 761 C C . LEU A 1 97 ? -11.011 4.413 -7.711 1.00 98.06 97 LEU A C 1
ATOM 763 O O . LEU A 1 97 ? -11.795 4.836 -6.860 1.00 98.06 97 LEU A O 1
ATOM 767 N N . VAL A 1 98 ? -10.032 5.153 -8.235 1.00 97.69 98 VAL A N 1
ATOM 768 C CA . VAL A 1 98 ? -9.828 6.571 -7.911 1.00 97.69 98 VAL A CA 1
ATOM 769 C C . VAL A 1 98 ? -10.929 7.435 -8.532 1.00 97.69 98 VAL A C 1
ATOM 771 O O . VAL A 1 98 ? -11.553 8.221 -7.825 1.00 97.69 98 VAL A O 1
ATOM 774 N N . ALA A 1 99 ? -11.221 7.256 -9.823 1.00 97.44 99 ALA A N 1
ATOM 775 C CA . ALA A 1 99 ? -12.220 8.031 -10.560 1.00 97.44 99 ALA A CA 1
ATOM 776 C C . ALA A 1 99 ? -13.645 7.846 -10.012 1.00 97.44 99 ALA A C 1
ATOM 778 O O . ALA A 1 99 ? -14.426 8.791 -9.986 1.00 97.44 99 ALA A O 1
ATOM 779 N N . GLU A 1 100 ? -13.979 6.643 -9.536 1.00 97.38 100 GLU A N 1
ATOM 780 C CA . GLU A 1 100 ? -15.272 6.341 -8.909 1.00 97.38 100 GLU A CA 1
ATOM 781 C C . GLU A 1 100 ? -15.349 6.767 -7.429 1.00 97.38 100 GLU A C 1
ATOM 783 O O . GLU A 1 100 ? -16.365 6.524 -6.778 1.00 97.38 100 GLU A O 1
ATOM 788 N N . GLY A 1 101 ? -14.286 7.352 -6.861 1.00 96.12 101 GLY A N 1
ATOM 789 C CA . GLY A 1 101 ? -14.237 7.764 -5.452 1.00 96.12 101 GLY A CA 1
ATOM 790 C C . GLY A 1 101 ? -14.240 6.602 -4.451 1.00 96.12 101 GLY A C 1
ATOM 791 O O . GLY A 1 101 ? -14.497 6.803 -3.264 1.00 96.12 101 GLY A O 1
ATOM 792 N N . LYS A 1 102 ? -13.967 5.375 -4.911 1.00 96.94 102 LYS A N 1
ATOM 793 C CA . LYS A 1 102 ? -13.934 4.166 -4.071 1.00 96.94 102 LYS A CA 1
ATOM 794 C C . LYS A 1 102 ? -12.644 4.046 -3.273 1.00 96.94 102 LYS A C 1
ATOM 796 O O . LYS A 1 102 ? -12.649 3.430 -2.211 1.00 96.94 102 LYS A O 1
ATOM 801 N N . ALA A 1 103 ? -11.556 4.611 -3.788 1.00 97.69 103 ALA A N 1
ATOM 802 C CA . ALA A 1 103 ? -10.282 4.682 -3.097 1.00 97.69 103 ALA A CA 1
ATOM 803 C C . ALA A 1 103 ? -9.996 6.115 -2.638 1.00 97.69 103 ALA A C 1
ATOM 805 O O . ALA A 1 103 ? -10.156 7.069 -3.399 1.00 97.69 103 ALA A O 1
ATOM 806 N N . LYS A 1 104 ? -9.548 6.257 -1.392 1.00 95.75 104 LYS A N 1
ATOM 807 C CA . LYS A 1 104 ? -9.143 7.527 -0.784 1.00 95.75 104 LYS A CA 1
ATOM 808 C C . LYS A 1 104 ? -7.618 7.629 -0.762 1.00 95.75 104 LYS A C 1
ATOM 810 O O . LYS A 1 104 ? -6.963 6.589 -0.691 1.00 95.75 104 LYS A O 1
ATOM 815 N N . PRO A 1 105 ? -7.034 8.834 -0.832 1.00 95.44 105 PRO A N 1
ATOM 816 C CA . PRO A 1 105 ? -5.595 9.002 -0.647 1.00 95.44 105 PRO A CA 1
ATOM 817 C C . PRO A 1 105 ? -5.160 8.405 0.690 1.00 95.44 105 PRO A C 1
ATOM 819 O O . PRO A 1 105 ? -5.891 8.526 1.675 1.00 95.44 105 PRO A O 1
ATOM 822 N N . LEU A 1 106 ? -3.988 7.770 0.737 1.00 93.00 106 LEU A N 1
ATOM 823 C CA . LEU A 1 106 ? -3.387 7.445 2.029 1.00 93.00 106 LEU A CA 1
ATOM 824 C C . LEU A 1 106 ? -3.154 8.737 2.835 1.00 93.00 106 LEU A C 1
ATOM 826 O O . LEU A 1 106 ? -2.913 9.794 2.242 1.00 93.00 106 LEU A O 1
ATOM 830 N N . PRO A 1 107 ? -3.229 8.685 4.175 1.00 90.12 107 PRO A N 1
ATOM 831 C CA . PRO A 1 107 ? -2.935 9.849 4.999 1.00 90.12 107 PRO A CA 1
ATOM 832 C C . PRO A 1 107 ? -1.549 10.431 4.708 1.00 90.12 107 PRO A C 1
ATOM 834 O O . PRO A 1 107 ? -0.590 9.694 4.472 1.00 90.12 107 PRO A O 1
ATOM 837 N N . HIS A 1 108 ? -1.461 11.763 4.749 1.00 88.94 108 HIS A N 1
ATOM 838 C CA . HIS A 1 108 ? -0.249 12.552 4.468 1.00 88.94 108 HIS A CA 1
ATOM 839 C C . HIS A 1 108 ? 0.276 12.473 3.021 1.00 88.94 108 HIS A C 1
ATOM 841 O O . HIS A 1 108 ? 1.439 12.793 2.768 1.00 88.94 108 HIS A O 1
ATOM 847 N N . GLU A 1 109 ? -0.559 12.061 2.064 1.00 87.06 109 GLU A N 1
ATOM 848 C CA . GLU A 1 109 ? -0.272 12.221 0.634 1.00 87.06 109 GLU A CA 1
ATOM 849 C C . GLU A 1 109 ? -0.421 13.684 0.174 1.00 87.06 109 GLU A C 1
ATOM 851 O O . GLU A 1 109 ? -1.122 14.494 0.779 1.00 87.06 109 GLU A O 1
ATOM 856 N N . THR A 1 110 ? 0.223 14.014 -0.947 1.00 86.56 110 THR A N 1
ATOM 857 C CA . THR A 1 110 ? 0.165 15.343 -1.578 1.00 86.56 110 THR A CA 1
ATOM 858 C C . THR A 1 110 ? -1.204 15.664 -2.190 1.00 86.56 110 THR A C 1
ATOM 860 O O . THR A 1 110 ? -2.053 14.792 -2.337 1.00 86.56 110 THR A O 1
ATOM 863 N N . ASP A 1 111 ? -1.377 16.898 -2.667 1.00 87.50 111 ASP A N 1
ATOM 864 C CA . ASP A 1 111 ? -2.516 17.339 -3.491 1.00 87.50 111 ASP A CA 1
ATOM 865 C C . ASP A 1 111 ? -2.746 16.473 -4.743 1.00 87.50 111 ASP A C 1
ATOM 867 O O . ASP A 1 111 ? -3.881 16.308 -5.195 1.00 87.50 111 ASP A O 1
ATOM 871 N N . LYS A 1 112 ? -1.675 15.864 -5.269 1.00 90.00 112 LYS A N 1
ATOM 872 C CA . LYS A 1 112 ? -1.720 14.868 -6.345 1.00 90.00 112 LYS A CA 1
ATOM 873 C C . LYS A 1 112 ? -1.214 13.493 -5.870 1.00 90.00 112 LYS A C 1
ATOM 875 O O . LYS A 1 112 ? -0.107 13.099 -6.247 1.00 90.00 112 LYS A O 1
ATOM 880 N N . PRO A 1 113 ? -1.995 12.753 -5.057 1.00 93.12 113 PRO A N 1
ATOM 881 C CA . PRO A 1 113 ? -1.552 11.518 -4.412 1.00 93.12 113 PRO A CA 1
ATOM 882 C C . PRO A 1 113 ? -1.082 10.475 -5.418 1.00 93.12 113 PRO A C 1
ATOM 884 O O . PRO A 1 113 ? -1.541 10.438 -6.559 1.00 93.12 113 PRO A O 1
ATOM 887 N N . LYS A 1 114 ? -0.209 9.568 -5.002 1.00 94.50 114 LYS A N 1
ATOM 888 C CA . LYS A 1 114 ? 0.154 8.379 -5.790 1.00 94.50 114 LYS A CA 1
ATOM 889 C C . LYS A 1 114 ? -0.063 7.081 -5.029 1.00 94.50 114 LYS A C 1
ATOM 891 O O . LYS A 1 114 ? 0.077 6.010 -5.622 1.00 94.50 114 LYS A O 1
ATOM 896 N N . ALA A 1 115 ? -0.435 7.164 -3.759 1.00 95.56 115 ALA A N 1
ATOM 897 C CA . ALA A 1 115 ? -0.876 6.029 -2.981 1.00 95.56 115 ALA A CA 1
ATOM 898 C C . ALA A 1 115 ? -2.297 6.272 -2.459 1.00 95.56 115 ALA A C 1
ATOM 900 O O . ALA A 1 115 ? -2.597 7.271 -1.811 1.00 95.56 115 ALA A O 1
ATOM 901 N N . TYR A 1 116 ? -3.184 5.338 -2.768 1.00 97.44 116 TYR A N 1
ATOM 902 C CA . TYR A 1 116 ? -4.572 5.332 -2.336 1.00 97.44 116 TYR A CA 1
ATOM 903 C C . TYR A 1 116 ? -4.863 4.034 -1.597 1.00 97.44 116 TYR A C 1
ATOM 905 O O . TYR A 1 116 ? -4.138 3.046 -1.728 1.00 97.44 116 TYR A O 1
ATOM 913 N N . TYR A 1 117 ? -5.970 4.003 -0.872 1.00 97.50 117 TYR A N 1
ATOM 914 C CA . TYR A 1 117 ? -6.483 2.806 -0.236 1.00 97.50 117 TYR A CA 1
ATOM 915 C C . TYR A 1 117 ? -8.008 2.741 -0.303 1.00 97.50 117 TYR A C 1
ATOM 917 O O . TYR A 1 117 ? -8.691 3.750 -0.469 1.00 97.50 117 TYR A O 1
ATOM 925 N N . PHE A 1 118 ? -8.544 1.540 -0.147 1.00 96.44 118 PHE A N 1
ATOM 926 C CA . PHE A 1 118 ? -9.941 1.309 0.203 1.00 96.44 118 PHE A CA 1
ATOM 927 C C . PHE A 1 118 ? -10.028 0.188 1.242 1.00 96.44 118 PHE A C 1
ATOM 929 O O . PHE A 1 118 ? -9.046 -0.514 1.502 1.00 96.44 118 PHE A O 1
ATOM 936 N N . GLY A 1 119 ? -11.202 0.043 1.846 1.00 93.50 119 GLY A N 1
ATOM 937 C CA . GLY A 1 119 ? -11.384 -0.715 3.083 1.00 93.50 119 GLY A CA 1
ATOM 938 C C . GLY A 1 119 ? -11.352 0.203 4.303 1.00 93.50 119 GLY A C 1
ATOM 939 O O . GLY A 1 119 ? -11.377 1.431 4.168 1.00 93.50 119 GLY A O 1
ATOM 940 N N . LYS A 1 120 ? -11.337 -0.386 5.502 1.00 88.88 120 LYS A N 1
ATOM 941 C CA . LYS A 1 120 ? -11.490 0.366 6.758 1.00 88.88 120 LYS A CA 1
ATOM 942 C C . LYS A 1 120 ? -10.177 0.513 7.534 1.00 88.88 120 LYS A C 1
ATOM 944 O O . LYS A 1 120 ? -9.640 -0.475 8.042 1.00 88.88 120 LYS A O 1
ATOM 949 N N . ILE A 1 121 ? -9.726 1.760 7.693 1.00 93.56 121 ILE A N 1
ATOM 950 C CA . ILE A 1 121 ? -8.794 2.161 8.756 1.00 93.56 121 ILE A CA 1
ATOM 951 C C . ILE A 1 121 ? -9.651 2.544 9.970 1.00 93.56 121 ILE A C 1
ATOM 953 O O . ILE A 1 121 ? -10.522 3.404 9.829 1.00 93.56 121 ILE A O 1
ATOM 957 N N . PRO A 1 122 ? -9.484 1.890 11.129 1.00 94.56 122 PRO A N 1
ATOM 958 C CA . PRO A 1 122 ? -10.198 2.280 12.343 1.00 94.56 122 PRO A CA 1
ATOM 959 C C . PRO A 1 122 ? -9.838 3.706 12.771 1.00 94.56 122 PRO A C 1
ATOM 961 O O . PRO A 1 122 ? -8.699 4.135 12.576 1.00 94.56 122 PRO A O 1
ATOM 964 N N . GLY A 1 123 ? -10.792 4.442 13.348 1.00 93.44 123 GLY A N 1
ATOM 965 C CA . GLY A 1 123 ? -10.599 5.859 13.684 1.00 93.44 123 GLY A CA 1
ATOM 966 C C . GLY A 1 123 ? -9.485 6.070 14.709 1.00 93.44 123 GLY A C 1
ATOM 967 O O . GLY A 1 123 ? -8.670 6.982 14.566 1.00 93.44 123 GLY A O 1
ATOM 968 N N . ASP A 1 124 ? -9.386 5.163 15.682 1.00 94.75 124 ASP A N 1
ATOM 969 C CA . ASP A 1 124 ? -8.307 5.143 16.668 1.00 94.75 124 ASP A CA 1
ATOM 970 C C . ASP A 1 124 ? -6.923 4.867 16.061 1.00 94.75 124 ASP A C 1
ATOM 972 O O . ASP A 1 124 ? -5.922 5.294 16.631 1.00 94.75 124 ASP A O 1
ATOM 976 N N . VAL A 1 125 ? -6.850 4.214 14.898 1.00 96.06 125 VAL A N 1
ATOM 977 C CA . VAL A 1 125 ? -5.600 3.953 14.166 1.00 96.06 125 VAL A CA 1
ATOM 978 C C . VAL A 1 125 ? -5.244 5.098 13.218 1.00 96.06 125 VAL A C 1
ATOM 980 O O . VAL A 1 125 ? -4.068 5.426 13.095 1.00 96.06 125 VAL A O 1
ATOM 983 N N . GLU A 1 126 ? -6.223 5.724 12.557 1.00 92.75 126 GLU A N 1
ATOM 984 C CA . GLU A 1 126 ? -5.975 6.740 11.521 1.00 92.75 126 GLU A CA 1
ATOM 985 C C . GLU A 1 126 ? -5.120 7.910 12.036 1.00 92.75 126 GLU A C 1
ATOM 987 O O . GLU A 1 126 ? -4.172 8.324 11.369 1.00 92.75 126 GLU A O 1
ATOM 992 N N . GLY A 1 127 ? -5.380 8.376 13.262 1.00 89.88 127 GLY A N 1
ATOM 993 C CA . GLY A 1 127 ? -4.601 9.442 13.904 1.00 89.88 127 GLY A CA 1
ATOM 994 C C . GLY A 1 127 ? -3.173 9.053 14.314 1.00 89.88 127 GLY A C 1
ATOM 995 O O . GLY A 1 127 ? -2.378 9.931 14.639 1.00 89.88 127 GLY A O 1
ATOM 996 N N . GLN A 1 128 ? -2.834 7.762 14.302 1.00 93.88 128 GLN A N 1
ATOM 997 C CA . GLN A 1 128 ? -1.507 7.245 14.664 1.00 93.88 128 GLN A CA 1
ATOM 998 C C . GLN A 1 128 ? -0.608 7.013 13.444 1.00 93.88 128 GLN A C 1
ATOM 1000 O O . GLN A 1 128 ? 0.563 6.664 13.597 1.00 93.88 128 GLN A O 1
ATOM 1005 N N . LEU A 1 129 ? -1.148 7.159 12.231 1.00 94.69 129 LEU A N 1
ATOM 1006 C CA . LEU A 1 129 ? -0.419 6.845 11.012 1.00 94.69 129 LEU A CA 1
ATOM 1007 C C . LEU A 1 129 ? 0.732 7.835 10.795 1.00 94.69 129 LEU A C 1
ATOM 1009 O O . LEU A 1 129 ? 0.477 9.040 10.677 1.00 94.69 129 LEU A O 1
ATOM 1013 N N . PRO A 1 130 ? 1.989 7.354 10.710 1.00 94.50 130 PRO A N 1
ATOM 1014 C CA . PRO A 1 130 ? 3.133 8.223 10.493 1.00 94.50 130 PRO A CA 1
ATOM 1015 C C . PRO A 1 130 ? 3.097 8.824 9.090 1.00 94.50 130 PRO A C 1
ATOM 1017 O O . PRO A 1 130 ? 2.480 8.283 8.158 1.00 94.50 130 PRO A O 1
ATOM 1020 N N . LYS A 1 131 ? 3.826 9.924 8.916 1.00 92.31 131 LYS A N 1
ATOM 1021 C CA . LYS A 1 131 ? 4.090 10.472 7.589 1.00 92.31 131 LYS A CA 1
ATOM 1022 C C . LYS A 1 131 ? 4.871 9.435 6.772 1.00 92.31 131 LYS A C 1
ATOM 1024 O O . LYS A 1 131 ? 5.794 8.810 7.299 1.00 92.31 131 LYS A O 1
ATOM 1029 N N . PRO A 1 132 ? 4.610 9.293 5.460 1.00 91.62 132 PRO A N 1
ATOM 1030 C CA . PRO A 1 132 ? 5.398 8.416 4.600 1.00 91.62 132 PRO A CA 1
ATOM 1031 C C . PRO A 1 132 ? 6.912 8.650 4.709 1.00 91.62 132 PRO A C 1
ATOM 1033 O O . PRO A 1 132 ? 7.674 7.694 4.645 1.00 91.62 132 PRO A O 1
ATOM 1036 N N . SER A 1 133 ? 7.361 9.890 4.933 1.00 89.81 133 SER A N 1
ATOM 1037 C CA . SER A 1 133 ? 8.783 10.249 5.072 1.00 89.81 133 SER A CA 1
ATOM 1038 C C . SER A 1 133 ? 9.466 9.744 6.343 1.00 89.81 133 SER A C 1
ATOM 1040 O O . SER A 1 133 ? 10.694 9.798 6.415 1.00 89.81 133 SER A O 1
ATOM 1042 N N . GLU A 1 134 ? 8.702 9.257 7.318 1.00 92.38 134 GLU A N 1
ATOM 1043 C CA . GLU A 1 134 ? 9.211 8.664 8.559 1.00 92.38 134 GLU A CA 1
ATOM 1044 C C . GLU A 1 134 ? 9.429 7.152 8.419 1.00 92.38 134 GLU A C 1
ATOM 1046 O O . GLU A 1 134 ? 10.195 6.566 9.180 1.00 92.38 134 GLU A O 1
ATOM 1051 N N . VAL A 1 135 ? 8.776 6.517 7.439 1.00 92.94 135 VAL A N 1
ATOM 1052 C CA . VAL A 1 135 ? 8.760 5.051 7.282 1.00 92.94 135 VAL A CA 1
ATOM 1053 C C . VAL A 1 135 ? 9.198 4.563 5.901 1.00 92.94 135 VAL A C 1
ATOM 1055 O O . VAL A 1 135 ? 9.434 3.369 5.719 1.00 92.94 135 VAL A O 1
ATOM 1058 N N . LEU A 1 136 ? 9.322 5.467 4.927 1.00 91.62 136 LEU A N 1
ATOM 1059 C CA . LEU A 1 136 ? 9.811 5.199 3.579 1.00 91.62 136 LEU A CA 1
ATOM 1060 C C . LEU A 1 136 ? 10.997 6.106 3.224 1.00 91.62 136 LEU A C 1
ATOM 1062 O O . LEU A 1 136 ? 11.072 7.253 3.673 1.00 91.62 136 LEU A O 1
ATOM 1066 N N . PRO A 1 137 ? 11.886 5.655 2.323 1.00 88.19 137 PRO A N 1
ATOM 1067 C CA . PRO A 1 137 ? 12.969 6.492 1.830 1.00 88.19 137 PRO A CA 1
ATOM 1068 C C . PRO A 1 137 ? 12.434 7.694 1.045 1.00 88.19 137 PRO A C 1
ATOM 1070 O O . PRO A 1 137 ? 11.734 7.528 0.040 1.00 88.19 137 PRO A O 1
ATOM 1073 N N . ARG A 1 138 ? 12.830 8.913 1.441 1.00 83.56 138 ARG A N 1
ATOM 1074 C CA . ARG A 1 138 ? 12.335 10.178 0.852 1.00 83.56 138 ARG A CA 1
ATOM 1075 C C . ARG A 1 138 ? 12.447 10.244 -0.671 1.00 83.56 138 ARG A C 1
ATOM 1077 O O . ARG A 1 138 ? 11.579 10.797 -1.330 1.00 83.56 138 ARG A O 1
ATOM 1084 N N . LYS A 1 139 ? 13.492 9.648 -1.248 1.00 84.62 139 LYS A N 1
ATOM 1085 C CA . LYS A 1 139 ? 13.723 9.623 -2.703 1.00 84.62 139 LYS A CA 1
ATOM 1086 C C . LYS A 1 139 ? 12.625 8.911 -3.516 1.00 84.62 139 LYS A C 1
ATOM 1088 O O . LYS A 1 139 ? 12.602 9.079 -4.734 1.00 84.62 139 LYS A O 1
ATOM 1093 N N . TYR A 1 140 ? 11.734 8.143 -2.878 1.00 83.94 140 TYR A N 1
ATOM 1094 C CA . TYR A 1 140 ? 10.672 7.371 -3.542 1.00 83.94 140 TYR A CA 1
ATOM 1095 C C . TYR A 1 140 ? 9.249 7.800 -3.186 1.00 83.94 140 TYR A C 1
ATOM 1097 O O . TYR A 1 140 ? 8.296 7.114 -3.571 1.00 83.94 140 TYR A O 1
ATOM 1105 N N . ILE A 1 141 ? 9.089 8.917 -2.481 1.00 85.94 141 ILE A N 1
ATOM 1106 C CA . ILE A 1 141 ? 7.788 9.461 -2.090 1.00 85.94 141 ILE A CA 1
ATOM 1107 C C . ILE A 1 141 ? 7.700 10.948 -2.434 1.00 85.94 141 ILE A C 1
ATOM 1109 O O . ILE A 1 141 ? 8.724 11.637 -2.412 1.00 85.94 141 ILE A O 1
ATOM 1113 N N . PRO A 1 142 ? 6.510 11.468 -2.767 1.00 77.31 142 PRO A N 1
ATOM 1114 C CA . PRO A 1 142 ? 6.320 12.893 -2.953 1.00 77.31 142 PRO A CA 1
ATOM 1115 C C . PRO A 1 142 ? 6.265 13.513 -1.555 1.00 77.31 142 PRO A C 1
ATOM 1117 O O . PRO A 1 142 ? 5.564 13.014 -0.677 1.00 77.31 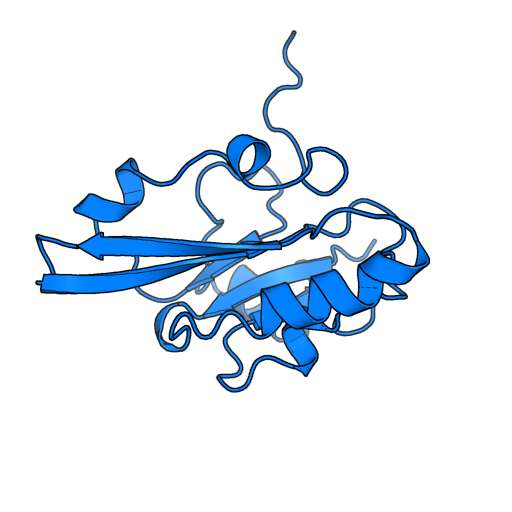142 PRO A O 1
ATOM 1120 N N . LEU A 1 143 ? 7.050 14.557 -1.313 1.00 67.56 143 LEU A N 1
ATOM 1121 C CA . LEU A 1 143 ? 7.047 15.244 -0.024 1.00 67.56 143 LEU A CA 1
ATOM 1122 C C . LEU A 1 143 ? 6.014 16.372 -0.065 1.00 67.56 143 LEU A C 1
ATOM 1124 O O . LEU A 1 143 ? 6.004 17.154 -1.011 1.00 67.56 143 LEU A O 1
ATOM 1128 N N . MET A 1 144 ? 5.192 16.483 0.981 1.00 60.50 144 MET A N 1
ATOM 1129 C CA . MET A 1 144 ? 4.395 17.693 1.227 1.00 60.50 144 MET A CA 1
ATOM 1130 C C . MET A 1 144 ? 5.269 18.864 1.717 1.00 60.50 144 MET A C 1
ATOM 1132 O O . MET A 1 144 ? 4.863 20.018 1.623 1.00 60.50 144 MET A O 1
ATOM 1136 N N . ASP A 1 145 ? 6.487 18.582 2.191 1.00 50.28 145 ASP A N 1
ATOM 1137 C CA . ASP A 1 145 ? 7.378 19.553 2.833 1.00 50.28 145 ASP A CA 1
ATOM 1138 C C . ASP A 1 145 ? 8.315 20.259 1.828 1.00 50.28 145 ASP A C 1
ATOM 1140 O O . ASP A 1 145 ? 9.536 20.232 1.974 1.00 50.28 145 ASP A O 1
ATOM 1144 N N . VAL A 1 146 ? 7.752 20.899 0.796 1.00 42.12 146 VAL A N 1
ATOM 1145 C CA . VAL A 1 146 ? 8.462 21.938 0.019 1.00 42.12 146 VAL A CA 1
ATOM 1146 C C . VAL A 1 146 ? 7.751 23.277 0.208 1.00 42.12 146 VAL A C 1
ATOM 1148 O O . VAL A 1 146 ? 7.229 23.877 -0.724 1.00 42.12 146 VAL A O 1
ATOM 1151 N N . LEU A 1 147 ? 7.717 23.721 1.462 1.00 40.44 147 LEU A N 1
ATOM 1152 C CA . LEU A 1 147 ? 7.604 25.126 1.846 1.00 40.44 147 LEU A CA 1
ATOM 1153 C C . 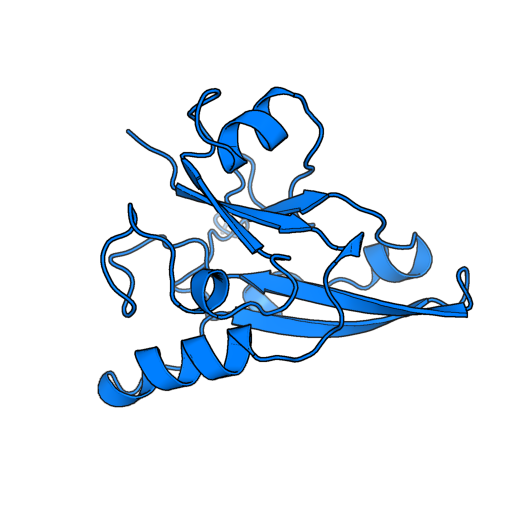LEU A 1 147 ? 8.573 25.371 3.010 1.00 40.44 147 LEU A C 1
ATOM 1155 O O . LEU A 1 147 ? 8.149 25.545 4.149 1.00 40.44 147 LEU A O 1
ATOM 1159 N N . LEU A 1 148 ? 9.871 25.337 2.704 1.00 35.75 148 LEU A N 1
ATOM 1160 C CA . LEU A 1 148 ? 10.926 26.081 3.397 1.00 35.75 148 LEU A CA 1
ATOM 1161 C C . LEU A 1 148 ? 11.948 26.539 2.355 1.00 35.75 148 LEU A C 1
ATOM 1163 O O . LEU A 1 148 ? 12.437 25.664 1.605 1.00 35.75 148 LEU A O 1
#

pLDDT: mean 91.37, std 10.39, range [35.75, 98.38]

Secondary structure (DSSP, 8-state):
---EEEEEETTT-----HHHHHHHHHHHTTT---S-EEEEEEETTTTEEEEEEE-----SS-TTS-TTS--HHHHT-TT--EEEEETT-TTSHHHHHHHTT-SEEPTT--SS-SEEEES---HHHHTTPPPHHHHS-GGGS--S----

Radius of gyration: 14.64 Å; chains: 1; bounding box: 38×40×40 Å